Protein AF-A0AA36FVP1-F1 (afdb_monomer_lite)

InterPro domains:
  IPR000690 Matrin/U1-C, C2H2-type zinc finger [PS50171] (4-36)
  IPR003604 Matrin/U1-C-like, C2H2-type zinc finger [SM00451] (1-37)
  IPR013085 U1-C, C2H2-type zinc finger [PF06220] (1-38)
  IPR017340 U1 small nuclear ribonucleoprotein C [MF_03153] (1-123)
  IPR017340 U1 small nuclear ribonucleoprotein C [PIRSF037969] (1-118)
  IPR017340 U1 small nuclear ribonucleoprotein C [PTHR31148] (1-121)
  IPR036236 Zinc finger C2H2 superfamily [SSF57667] (1-56)

Radius of gyration: 33.21 Å; chains: 1; bounding box: 89×54×57 Å

Structure (mmCIF, N/CA/C/O backbone):
data_AF-A0AA36FVP1-F1
#
_entry.id   AF-A0AA36FVP1-F1
#
loop_
_atom_site.group_PDB
_atom_site.id
_atom_site.type_symbol
_atom_site.label_atom_id
_atom_site.label_alt_id
_atom_site.label_comp_id
_atom_site.label_asym_id
_atom_site.label_entity_id
_atom_site.label_seq_id
_atom_site.pdbx_PDB_ins_code
_atom_site.Cartn_x
_atom_site.Cartn_y
_atom_site.Cartn_z
_atom_site.occupancy
_atom_site.B_iso_or_equiv
_atom_site.auth_seq_id
_atom_site.auth_comp_id
_atom_site.auth_asym_id
_atom_site.auth_atom_id
_atom_site.pdbx_PDB_model_num
ATOM 1 N N . MET A 1 1 ? 6.648 -17.616 -20.739 1.00 63.72 1 MET A N 1
ATOM 2 C CA . MET A 1 1 ? 7.445 -17.365 -19.518 1.00 63.72 1 MET A CA 1
ATOM 3 C C . MET A 1 1 ? 6.567 -16.660 -18.499 1.00 63.72 1 MET A C 1
ATOM 5 O O . MET A 1 1 ? 5.892 -15.713 -18.897 1.00 63.72 1 MET A O 1
ATOM 9 N N . PRO A 1 2 ? 6.520 -17.129 -17.243 1.00 73.06 2 PRO A N 1
ATOM 10 C CA . PRO A 1 2 ? 5.744 -16.471 -16.198 1.00 73.06 2 PRO A CA 1
ATOM 11 C C . PRO A 1 2 ? 6.282 -15.051 -15.983 1.00 73.06 2 PRO A C 1
ATOM 13 O O . PRO A 1 2 ? 7.488 -14.851 -15.866 1.00 73.06 2 PRO A O 1
ATOM 16 N N . LYS A 1 3 ? 5.392 -14.057 -16.013 1.00 83.62 3 LYS A N 1
ATOM 17 C CA . LYS A 1 3 ? 5.726 -12.661 -15.710 1.00 83.62 3 LYS A CA 1
ATOM 18 C C . LYS A 1 3 ? 5.692 -12.495 -14.193 1.00 83.62 3 LYS A C 1
ATOM 20 O O . LYS A 1 3 ? 4.728 -12.928 -13.569 1.00 83.62 3 LYS A O 1
ATOM 25 N N . TYR A 1 4 ? 6.713 -11.875 -13.606 1.00 91.44 4 TYR A N 1
ATOM 26 C CA . TYR A 1 4 ? 6.705 -11.578 -12.174 1.00 91.44 4 TYR A CA 1
ATOM 27 C C . TYR A 1 4 ? 5.662 -10.506 -11.866 1.00 91.44 4 TYR A C 1
ATOM 29 O O . TYR A 1 4 ? 5.696 -9.415 -12.440 1.00 91.44 4 TYR A O 1
ATOM 37 N N . TYR A 1 5 ? 4.752 -10.833 -10.957 1.00 94.38 5 TYR A N 1
ATOM 38 C CA . TYR A 1 5 ? 3.816 -9.898 -10.352 1.00 94.38 5 TYR A CA 1
ATOM 39 C C . TYR A 1 5 ? 4.288 -9.575 -8.938 1.00 94.38 5 TYR A C 1
ATOM 41 O O . TYR A 1 5 ? 4.762 -10.461 -8.229 1.00 94.38 5 TYR A O 1
ATOM 49 N N . CYS A 1 6 ? 4.182 -8.311 -8.538 1.00 95.56 6 CYS A N 1
ATOM 50 C CA . CYS A 1 6 ? 4.438 -7.905 -7.165 1.00 95.56 6 CYS A CA 1
ATOM 51 C C . CYS A 1 6 ? 3.127 -7.522 -6.482 1.00 95.56 6 CYS A C 1
ATOM 53 O O . CYS A 1 6 ? 2.570 -6.472 -6.798 1.00 95.56 6 CYS A O 1
ATOM 55 N N . ASP A 1 7 ? 2.708 -8.318 -5.498 1.00 96.19 7 ASP A N 1
ATOM 56 C CA . ASP A 1 7 ? 1.463 -8.103 -4.747 1.00 96.19 7 ASP A CA 1
ATOM 57 C C . ASP A 1 7 ? 1.461 -6.795 -3.948 1.00 96.19 7 ASP A C 1
ATOM 59 O O . ASP A 1 7 ? 0.438 -6.141 -3.815 1.00 96.19 7 ASP A O 1
ATOM 63 N N . TYR A 1 8 ? 2.619 -6.347 -3.458 1.00 96.94 8 TYR A N 1
ATOM 64 C CA . TYR A 1 8 ? 2.707 -5.070 -2.738 1.00 96.94 8 TYR A CA 1
ATOM 65 C C . TYR A 1 8 ? 2.575 -3.852 -3.659 1.00 96.94 8 TYR A C 1
ATOM 67 O O . TYR A 1 8 ? 2.251 -2.756 -3.208 1.00 96.94 8 TYR A O 1
ATOM 75 N N . CYS A 1 9 ? 2.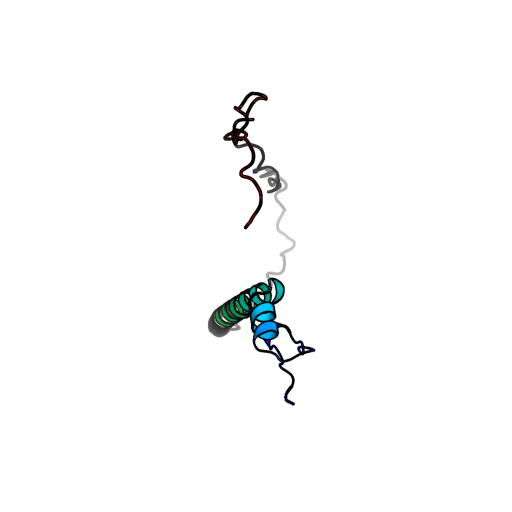894 -3.999 -4.943 1.00 96.38 9 CYS A N 1
ATOM 76 C CA . CYS A 1 9 ? 2.940 -2.890 -5.896 1.00 96.38 9 CYS A CA 1
ATOM 77 C C . CYS A 1 9 ? 1.805 -2.925 -6.924 1.00 96.38 9 CYS A C 1
ATOM 79 O O . CYS A 1 9 ? 1.763 -2.023 -7.764 1.00 96.38 9 CYS A O 1
ATOM 81 N N . ASP A 1 10 ? 0.974 -3.967 -6.895 1.00 95.50 10 ASP A N 1
ATOM 82 C CA . ASP A 1 10 ? -0.051 -4.299 -7.883 1.00 95.50 10 ASP A CA 1
ATOM 83 C C . ASP A 1 10 ? 0.400 -4.094 -9.333 1.00 95.50 10 ASP A C 1
ATOM 85 O O . ASP A 1 10 ? -0.229 -3.410 -10.144 1.00 95.50 10 ASP A O 1
ATOM 89 N N . THR A 1 11 ? 1.578 -4.628 -9.663 1.00 93.62 11 THR A N 1
ATOM 90 C CA . THR A 1 11 ? 2.204 -4.377 -10.961 1.00 93.62 11 THR A CA 1
ATOM 91 C C . THR A 1 11 ? 2.959 -5.585 -11.491 1.00 93.62 11 THR A C 1
ATOM 93 O O . THR A 1 11 ? 3.590 -6.336 -10.741 1.00 93.62 11 THR A O 1
ATOM 96 N N . PHE A 1 12 ? 2.917 -5.747 -12.814 1.00 93.50 12 PHE A N 1
ATOM 97 C CA . PHE A 1 12 ? 3.718 -6.729 -13.534 1.00 93.50 12 PHE A CA 1
ATOM 98 C C . PHE A 1 12 ? 5.066 -6.130 -13.931 1.00 93.50 12 PHE A C 1
ATOM 100 O O . PHE A 1 12 ? 5.138 -5.041 -14.504 1.00 93.50 12 PHE A O 1
ATOM 107 N N . LEU A 1 13 ? 6.140 -6.877 -13.689 1.00 91.81 13 LEU A N 1
ATOM 108 C CA . LEU A 1 13 ? 7.466 -6.536 -14.190 1.00 91.81 13 LEU A CA 1
ATOM 109 C C . LEU A 1 13 ? 7.554 -6.838 -15.688 1.00 91.81 13 LEU A C 1
ATOM 111 O O . LEU A 1 13 ? 7.216 -7.933 -16.140 1.00 91.81 13 LEU A O 1
ATOM 115 N N . THR A 1 14 ? 8.040 -5.864 -16.458 1.00 87.50 14 THR A N 1
ATOM 116 C CA . THR A 1 14 ? 8.200 -5.971 -17.918 1.00 87.50 14 THR A CA 1
ATOM 117 C C . THR A 1 14 ? 9.249 -7.008 -18.313 1.00 87.50 14 THR A C 1
ATOM 119 O O . THR A 1 14 ? 9.079 -7.707 -19.311 1.00 87.50 14 THR A O 1
ATOM 122 N N . HIS A 1 15 ? 10.297 -7.158 -17.498 1.00 87.81 15 HIS A N 1
ATOM 123 C CA . HIS A 1 15 ? 11.337 -8.165 -17.665 1.00 87.81 15 HIS A CA 1
ATOM 124 C C . HIS A 1 15 ? 11.551 -8.919 -16.360 1.00 87.81 15 HIS A C 1
ATOM 126 O O . HIS A 1 15 ? 12.010 -8.351 -15.368 1.00 87.81 15 HIS A O 1
ATOM 132 N N . ASP A 1 16 ? 11.242 -10.214 -16.372 1.00 87.44 16 ASP A N 1
ATOM 133 C CA . ASP A 1 16 ? 11.452 -11.063 -15.211 1.00 87.44 16 ASP A CA 1
ATOM 134 C C . ASP A 1 16 ? 12.881 -11.622 -15.166 1.00 87.44 16 ASP A C 1
ATOM 136 O O . ASP A 1 16 ? 13.145 -12.758 -15.555 1.00 87.44 16 ASP A O 1
ATOM 140 N N . SER A 1 17 ? 13.828 -10.799 -14.714 1.00 91.25 17 SER A N 1
ATOM 141 C CA . SER A 1 17 ? 15.196 -11.238 -14.428 1.00 91.25 17 SER A CA 1
ATOM 142 C C . SER A 1 17 ? 15.512 -11.114 -12.932 1.00 91.25 17 SER A C 1
ATOM 144 O O . SER A 1 17 ? 14.938 -10.263 -12.243 1.00 91.25 17 SER A O 1
ATOM 146 N N . PRO A 1 18 ? 16.438 -11.932 -12.387 1.00 91.81 18 PRO A N 1
ATOM 147 C CA . PRO A 1 18 ? 16.860 -11.820 -10.989 1.00 91.81 18 PRO A CA 1
ATOM 148 C C . PRO A 1 18 ? 17.322 -10.404 -10.618 1.00 91.81 18 PRO A C 1
ATOM 150 O O . PRO A 1 18 ? 16.957 -9.892 -9.561 1.00 91.81 18 PRO A O 1
ATOM 153 N N . SER A 1 19 ? 18.062 -9.746 -11.514 1.00 93.31 19 SER A N 1
ATOM 154 C CA . SER A 1 19 ? 18.535 -8.374 -11.321 1.00 93.31 19 SER A CA 1
ATOM 155 C C . SER A 1 19 ? 17.382 -7.373 -11.261 1.00 93.31 19 SER A C 1
ATOM 157 O O . SER A 1 19 ? 17.350 -6.555 -10.344 1.00 93.31 19 SER A O 1
ATOM 159 N N . VAL A 1 20 ? 16.404 -7.471 -12.174 1.00 93.88 20 VAL A N 1
ATOM 160 C CA . VAL A 1 20 ? 15.257 -6.547 -12.219 1.00 93.88 20 VAL A CA 1
ATOM 161 C C . VAL A 1 20 ? 14.367 -6.724 -10.983 1.00 93.88 20 VAL A C 1
ATOM 163 O O . VAL A 1 20 ? 13.976 -5.731 -10.365 1.00 93.88 20 VAL A O 1
ATOM 166 N N . ARG A 1 21 ? 14.125 -7.968 -10.543 1.00 95.00 21 ARG A N 1
ATOM 167 C CA . ARG A 1 21 ? 13.421 -8.249 -9.277 1.00 95.00 21 ARG A CA 1
ATOM 168 C C . ARG A 1 21 ? 14.156 -7.676 -8.073 1.00 95.00 21 ARG A C 1
ATOM 170 O O . ARG A 1 21 ? 13.536 -7.035 -7.227 1.00 95.00 21 ARG A O 1
ATOM 177 N N . LYS A 1 22 ? 15.480 -7.841 -8.014 1.00 94.94 22 LYS A N 1
ATOM 178 C CA . LYS A 1 22 ? 16.301 -7.271 -6.940 1.00 94.94 22 LYS A CA 1
ATOM 179 C C . LYS A 1 22 ? 16.177 -5.747 -6.901 1.00 94.94 22 LYS A C 1
ATOM 181 O O . LYS A 1 22 ? 15.930 -5.198 -5.831 1.00 94.94 22 LYS A O 1
ATOM 186 N N . THR A 1 23 ? 16.275 -5.068 -8.044 1.00 96.19 23 THR A N 1
ATOM 187 C CA . THR A 1 23 ? 16.099 -3.607 -8.111 1.00 96.19 23 THR A CA 1
ATOM 188 C C . THR A 1 23 ? 14.679 -3.161 -7.772 1.00 96.19 23 THR A C 1
ATOM 190 O O . THR A 1 23 ? 14.519 -2.149 -7.097 1.00 96.19 23 THR A O 1
ATOM 193 N N . HIS A 1 24 ? 13.652 -3.922 -8.168 1.00 96.19 24 HIS A N 1
ATOM 194 C CA . HIS A 1 24 ? 12.263 -3.637 -7.807 1.00 96.19 24 HIS A CA 1
ATOM 195 C C . HIS A 1 24 ? 12.055 -3.720 -6.290 1.00 96.19 24 HIS A C 1
ATOM 197 O O . HIS A 1 24 ? 11.615 -2.747 -5.683 1.00 96.19 24 HIS A O 1
ATOM 203 N N . ASN A 1 25 ? 12.454 -4.837 -5.670 1.00 95.25 25 ASN A N 1
ATOM 204 C CA . ASN A 1 25 ? 12.289 -5.072 -4.232 1.00 95.25 25 ASN A CA 1
ATOM 205 C C . ASN A 1 25 ? 13.118 -4.090 -3.382 1.00 95.25 25 ASN A C 1
ATOM 207 O O . ASN A 1 25 ? 12.748 -3.736 -2.265 1.00 95.25 25 ASN A O 1
ATOM 211 N N . GLN A 1 26 ? 14.257 -3.625 -3.904 1.00 97.19 26 GLN A N 1
ATOM 212 C CA . GLN A 1 26 ? 15.084 -2.611 -3.245 1.00 97.19 26 GLN A CA 1
ATOM 213 C C . GLN A 1 26 ? 14.600 -1.177 -3.488 1.00 97.19 26 GLN A C 1
ATOM 215 O O . GLN A 1 26 ? 15.047 -0.265 -2.781 1.00 97.19 26 GLN A O 1
ATOM 220 N N . GLY A 1 27 ? 13.697 -0.988 -4.452 1.00 97.12 27 GLY A N 1
ATOM 221 C CA . GLY A 1 27 ? 13.124 0.291 -4.829 1.00 97.12 27 GLY A CA 1
ATOM 222 C C . GLY A 1 27 ? 12.309 0.921 -3.704 1.00 97.12 27 GLY A C 1
ATOM 223 O O . GLY A 1 27 ? 11.716 0.245 -2.864 1.00 97.12 27 GLY A O 1
ATOM 224 N N . ARG A 1 28 ? 12.276 2.255 -3.703 1.00 97.81 28 ARG A N 1
ATOM 225 C CA . ARG A 1 28 ? 11.610 3.046 -2.663 1.00 97.81 28 ARG A CA 1
ATOM 226 C C . ARG A 1 28 ? 10.114 2.735 -2.571 1.00 97.81 28 ARG A C 1
ATOM 228 O O . ARG A 1 28 ? 9.650 2.365 -1.502 1.00 97.81 28 ARG A O 1
ATOM 235 N N . LYS A 1 29 ? 9.422 2.767 -3.717 1.00 97.06 29 LYS A N 1
ATOM 236 C CA . LYS A 1 29 ? 7.985 2.476 -3.823 1.00 97.06 29 LYS A CA 1
ATOM 237 C C . LYS A 1 29 ? 7.628 1.112 -3.225 1.00 97.06 29 LYS A C 1
ATOM 239 O O . LYS A 1 29 ? 6.692 1.011 -2.449 1.00 97.06 29 LYS A O 1
ATOM 244 N N . HIS A 1 30 ? 8.393 0.070 -3.554 1.00 98.06 30 HIS A N 1
ATOM 245 C CA . HIS A 1 30 ? 8.140 -1.265 -3.015 1.00 98.06 30 HIS A CA 1
ATOM 246 C C . HIS A 1 30 ? 8.293 -1.293 -1.491 1.00 98.06 30 HIS A C 1
ATOM 248 O O . HIS A 1 30 ? 7.402 -1.759 -0.794 1.00 98.06 30 HIS A O 1
ATOM 254 N N . LYS A 1 31 ? 9.390 -0.744 -0.954 1.00 97.69 31 LYS A N 1
ATOM 255 C CA . LYS A 1 31 ? 9.622 -0.693 0.500 1.00 97.69 31 LYS A CA 1
ATOM 256 C C . LYS A 1 31 ? 8.552 0.102 1.252 1.00 97.69 31 LYS A C 1
ATOM 258 O O . LYS A 1 31 ? 8.163 -0.302 2.344 1.00 97.69 31 LYS A O 1
ATOM 263 N N . GLU A 1 32 ? 8.095 1.216 0.685 1.00 97.88 32 GLU A N 1
ATOM 264 C CA . GLU A 1 32 ? 7.009 2.029 1.246 1.00 97.88 32 GLU A CA 1
ATOM 265 C C . GLU A 1 32 ? 5.696 1.245 1.258 1.00 97.88 32 GLU A C 1
ATOM 267 O O . GLU A 1 32 ? 5.088 1.109 2.316 1.00 97.88 32 GLU A O 1
ATOM 272 N N . ASN A 1 33 ? 5.331 0.614 0.141 1.00 97.88 33 ASN A N 1
ATOM 273 C CA . ASN A 1 33 ? 4.128 -0.209 0.060 1.00 97.88 33 ASN A CA 1
ATOM 274 C C . ASN A 1 33 ? 4.166 -1.405 1.021 1.00 97.88 33 ASN A C 1
ATOM 276 O O . ASN A 1 33 ? 3.160 -1.710 1.656 1.00 97.88 33 ASN A O 1
ATOM 280 N N . VAL A 1 34 ? 5.322 -2.062 1.176 1.00 97.69 34 VAL A N 1
ATOM 281 C CA . VAL A 1 34 ? 5.489 -3.141 2.161 1.00 97.69 34 VAL A CA 1
ATOM 282 C C . VAL A 1 34 ? 5.271 -2.610 3.580 1.00 97.69 34 VAL A C 1
ATOM 284 O O . VAL A 1 34 ? 4.565 -3.239 4.366 1.00 97.69 34 VAL A O 1
ATOM 287 N N . ARG A 1 35 ? 5.835 -1.444 3.924 1.00 96.88 35 ARG A N 1
ATOM 288 C CA . ARG A 1 35 ? 5.619 -0.827 5.242 1.00 96.88 35 ARG A CA 1
ATOM 289 C C . ARG A 1 35 ? 4.142 -0.498 5.464 1.00 96.88 35 ARG A C 1
ATOM 291 O O . ARG A 1 35 ? 3.605 -0.856 6.508 1.00 96.88 35 ARG A O 1
ATOM 298 N N . GLU A 1 36 ? 3.497 0.158 4.505 1.00 96.81 36 GLU A N 1
ATOM 299 C CA . GLU A 1 36 ? 2.079 0.516 4.601 1.00 96.81 36 GLU A CA 1
ATOM 300 C C . GLU A 1 36 ? 1.175 -0.708 4.720 1.00 96.81 36 GLU A C 1
ATOM 302 O O . GLU A 1 36 ? 0.210 -0.678 5.478 1.00 96.81 36 GLU A O 1
ATOM 307 N N . PHE A 1 37 ? 1.482 -1.781 3.990 1.00 97.44 37 PHE A N 1
ATOM 308 C CA . PHE A 1 37 ? 0.730 -3.027 4.049 1.00 97.44 37 PHE A CA 1
ATOM 309 C C . PHE A 1 37 ? 0.699 -3.582 5.475 1.00 97.44 37 PHE A C 1
ATOM 311 O O . PHE A 1 37 ? -0.376 -3.821 6.024 1.00 97.44 37 PHE A O 1
ATOM 318 N N . TYR A 1 38 ? 1.867 -3.717 6.111 1.00 96.31 38 TYR A N 1
ATOM 319 C CA . TYR A 1 38 ? 1.934 -4.217 7.484 1.00 96.31 38 TYR A CA 1
ATOM 320 C C . TYR A 1 38 ? 1.366 -3.225 8.501 1.00 96.31 38 TYR A C 1
ATOM 322 O O . TYR A 1 38 ? 0.758 -3.647 9.480 1.00 96.31 38 TYR A O 1
ATOM 330 N N . GLN A 1 39 ? 1.499 -1.920 8.267 1.00 95.44 39 GLN A N 1
ATOM 331 C CA . GLN A 1 39 ? 0.889 -0.914 9.134 1.00 95.44 39 GLN A CA 1
ATOM 332 C C . GLN A 1 39 ? -0.644 -0.999 9.110 1.00 95.44 39 GLN A C 1
ATOM 334 O O . GLN A 1 39 ? -1.264 -1.127 10.164 1.00 95.44 39 GLN A O 1
ATOM 339 N N . LYS A 1 40 ? -1.249 -1.024 7.916 1.00 94.94 40 LYS A N 1
ATOM 340 C CA . LYS A 1 40 ? -2.701 -1.189 7.739 1.00 94.94 40 LYS A CA 1
ATOM 341 C C . LYS A 1 40 ? -3.190 -2.516 8.315 1.00 94.94 40 LYS A C 1
ATOM 343 O O . LYS A 1 40 ? -4.268 -2.568 8.896 1.00 94.94 40 LYS A O 1
ATOM 348 N N . TRP A 1 41 ? -2.401 -3.582 8.188 1.00 94.56 41 TRP A N 1
ATOM 349 C CA . TRP A 1 41 ? -2.733 -4.876 8.781 1.00 94.56 41 TRP A CA 1
ATOM 350 C C . TRP A 1 41 ? -2.813 -4.809 10.316 1.00 94.56 41 TRP A C 1
ATOM 352 O O . TRP A 1 41 ? -3.780 -5.299 10.898 1.00 94.56 41 TRP A O 1
ATOM 362 N N . MET A 1 42 ? -1.864 -4.130 10.969 1.00 93.56 42 MET A N 1
ATOM 363 C CA . MET A 1 42 ? -1.899 -3.923 12.423 1.00 93.56 42 MET A CA 1
ATOM 364 C C . MET A 1 42 ? -3.073 -3.037 12.863 1.00 93.56 42 MET A C 1
ATOM 366 O O . MET A 1 42 ? -3.719 -3.329 13.867 1.00 93.56 42 MET A O 1
ATOM 370 N N . GLU A 1 43 ? -3.380 -1.979 12.108 1.00 92.88 43 GLU A N 1
ATOM 371 C CA . GLU A 1 43 ? -4.535 -1.107 12.371 1.00 92.88 43 GLU A CA 1
ATOM 372 C C . GLU A 1 43 ? -5.862 -1.872 12.259 1.00 92.88 43 GLU A C 1
ATOM 374 O O . GLU A 1 43 ? -6.741 -1.720 13.107 1.00 92.88 43 GLU A O 1
ATOM 379 N N . GLN A 1 44 ? -5.995 -2.750 11.260 1.00 92.56 44 GLN A N 1
ATOM 380 C CA . GLN A 1 44 ? -7.171 -3.608 11.111 1.00 92.56 44 GLN A CA 1
ATOM 381 C C . GLN A 1 44 ? -7.325 -4.585 12.278 1.00 92.56 44 GLN A C 1
ATOM 383 O O . GLN A 1 44 ? -8.441 -4.800 12.750 1.00 92.56 44 GLN A O 1
ATOM 388 N N . GLU A 1 45 ? -6.230 -5.174 12.757 1.00 92.00 45 GLU A N 1
ATOM 389 C CA . GLU A 1 45 ? -6.281 -6.081 13.904 1.00 92.00 45 GLU A CA 1
ATOM 390 C C . GLU A 1 45 ? -6.680 -5.344 15.190 1.00 92.00 45 GLU A C 1
ATOM 392 O O . GLU A 1 45 ? -7.543 -5.813 15.935 1.00 92.00 45 GLU A O 1
ATOM 397 N N . ALA A 1 46 ? -6.145 -4.140 15.409 1.00 89.25 46 ALA A N 1
ATOM 398 C CA . ALA A 1 46 ? -6.559 -3.286 16.518 1.00 89.25 46 ALA A CA 1
ATOM 399 C C . ALA A 1 46 ? -8.049 -2.909 16.430 1.00 89.25 46 ALA A C 1
ATOM 401 O O . ALA A 1 46 ? -8.759 -2.960 17.437 1.00 89.25 46 ALA A O 1
ATOM 402 N N . GLN A 1 47 ? -8.552 -2.597 15.231 1.00 92.56 47 GLN A N 1
ATOM 403 C CA . GLN A 1 47 ? -9.960 -2.250 15.037 1.00 92.56 47 GLN A CA 1
ATOM 404 C C . GLN A 1 47 ? -10.894 -3.414 15.381 1.00 92.56 47 GLN A C 1
ATOM 406 O O . GLN A 1 47 ? -11.914 -3.197 16.031 1.00 92.56 47 GLN A O 1
ATOM 411 N N . LYS A 1 48 ? -10.533 -4.659 15.045 1.00 91.94 48 LYS A N 1
ATOM 412 C CA . LYS A 1 48 ? -11.329 -5.836 15.438 1.00 91.94 48 LYS A CA 1
ATOM 413 C C . LYS A 1 48 ? -11.491 -5.942 16.955 1.00 91.94 48 LYS A C 1
ATOM 415 O O . LYS A 1 48 ? -12.573 -6.288 17.428 1.00 91.94 48 LYS A O 1
ATOM 420 N N . LEU A 1 49 ? -10.442 -5.629 17.720 1.00 89.25 49 LEU A N 1
ATOM 421 C CA . LEU A 1 49 ? -10.492 -5.635 19.186 1.00 89.25 49 LEU A CA 1
ATOM 422 C C . LEU A 1 49 ? -11.388 -4.514 19.731 1.00 89.25 49 LEU A C 1
ATOM 424 O O . LEU A 1 49 ? -12.181 -4.746 20.651 1.00 89.25 49 LEU A O 1
ATOM 428 N N . VAL A 1 50 ? -11.307 -3.316 19.143 1.00 89.81 50 VAL A N 1
ATOM 429 C CA . VAL A 1 50 ? -12.189 -2.189 19.485 1.00 89.81 50 VAL A CA 1
ATOM 430 C C . VAL A 1 50 ? -13.644 -2.542 19.189 1.00 89.81 50 VAL A C 1
ATOM 432 O O . VAL A 1 50 ? -14.499 -2.367 20.054 1.00 89.81 50 VAL A O 1
ATOM 435 N N . ASP A 1 51 ? -13.925 -3.103 18.015 1.00 91.44 51 ASP A N 1
ATOM 436 C CA . ASP A 1 51 ? -15.275 -3.474 17.592 1.00 91.44 51 ASP A CA 1
ATOM 437 C C . ASP A 1 51 ? -15.870 -4.572 18.479 1.00 91.44 51 ASP A C 1
ATOM 439 O O . ASP A 1 51 ? -17.048 -4.508 18.840 1.00 91.44 51 ASP A O 1
ATOM 443 N N . ALA A 1 52 ? -15.071 -5.572 18.861 1.00 89.31 52 ALA A N 1
ATOM 444 C CA . ALA A 1 52 ? -15.495 -6.620 19.787 1.00 89.31 52 ALA A CA 1
ATOM 445 C C . ALA A 1 52 ? -15.866 -6.037 21.159 1.00 89.31 52 ALA A C 1
ATOM 447 O O . ALA A 1 52 ? -16.917 -6.359 21.716 1.00 89.31 52 ALA A O 1
ATOM 448 N N . THR A 1 53 ? -15.042 -5.119 21.666 1.00 86.81 53 THR A N 1
ATOM 449 C CA . THR A 1 53 ? -15.269 -4.444 22.947 1.00 86.81 53 THR A CA 1
ATOM 450 C C . THR A 1 53 ? -16.503 -3.544 22.880 1.00 86.81 53 THR A C 1
ATOM 452 O O . THR A 1 53 ? -17.394 -3.652 23.719 1.00 86.81 53 THR A O 1
ATOM 455 N N . ALA A 1 54 ? -16.625 -2.712 21.844 1.00 87.56 54 ALA A N 1
ATOM 456 C CA . ALA A 1 54 ? -17.773 -1.833 21.639 1.00 87.56 54 ALA A CA 1
ATOM 457 C C . ALA A 1 54 ? -19.089 -2.620 21.538 1.00 87.56 54 ALA A C 1
ATOM 459 O O . ALA A 1 54 ? -20.086 -2.226 22.145 1.00 87.56 54 ALA A O 1
ATOM 460 N N . LYS A 1 55 ? -19.091 -3.762 20.836 1.00 85.62 55 LYS A N 1
ATOM 461 C CA . LYS A 1 55 ? -20.252 -4.664 20.769 1.00 85.62 55 LYS A CA 1
ATOM 462 C C . LYS A 1 55 ? -20.596 -5.264 22.131 1.00 85.62 55 LYS A C 1
ATOM 464 O O . LYS A 1 55 ? -21.770 -5.278 22.489 1.00 85.62 55 LYS A O 1
ATOM 469 N N . ALA A 1 56 ? -19.604 -5.706 22.906 1.00 82.12 56 ALA A N 1
ATOM 470 C CA . ALA A 1 56 ? -19.829 -6.226 24.254 1.00 82.12 56 ALA A CA 1
ATOM 471 C C . ALA A 1 56 ? -20.408 -5.153 25.196 1.00 82.12 56 ALA A C 1
ATOM 473 O O . ALA A 1 56 ? -21.400 -5.402 25.875 1.00 82.12 56 ALA A O 1
ATOM 474 N N . PHE A 1 57 ? -19.871 -3.929 25.178 1.00 80.31 57 PHE A N 1
ATOM 475 C CA . PHE A 1 57 ? -20.399 -2.812 25.972 1.00 80.31 57 PHE A CA 1
ATOM 476 C C . PHE A 1 57 ? -21.795 -2.359 25.521 1.00 80.31 57 PHE A C 1
ATOM 478 O O . PHE A 1 57 ? -22.628 -2.013 26.360 1.00 80.31 57 PHE A O 1
ATOM 485 N N . ALA A 1 58 ? -22.084 -2.378 24.217 1.00 80.06 58 ALA A N 1
ATOM 486 C CA . ALA A 1 58 ? -23.417 -2.083 23.699 1.00 80.06 58 ALA A CA 1
ATOM 487 C C . ALA A 1 58 ? -24.444 -3.153 24.105 1.00 80.06 58 ALA A C 1
ATOM 489 O O . ALA A 1 58 ? -25.569 -2.803 24.448 1.00 80.06 58 ALA A O 1
ATOM 490 N N . ALA A 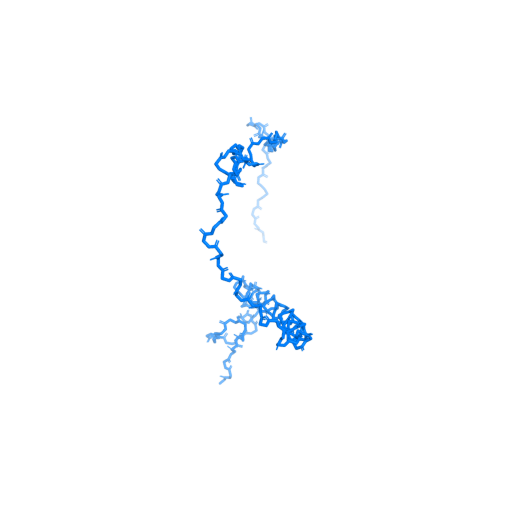1 59 ? -24.053 -4.431 24.125 1.00 70.44 59 ALA A N 1
ATOM 491 C CA . ALA A 1 59 ? -24.895 -5.529 24.598 1.00 70.44 59 ALA A CA 1
ATOM 492 C C . ALA A 1 59 ? -25.106 -5.507 26.125 1.00 70.44 59 ALA A C 1
ATOM 494 O O . ALA A 1 59 ? -26.165 -5.900 26.606 1.00 70.44 59 ALA A O 1
ATOM 495 N N . GLN A 1 60 ? -24.126 -5.011 26.889 1.00 60.28 60 GLN A N 1
ATOM 496 C CA . GLN A 1 60 ? -24.215 -4.857 28.346 1.00 60.28 60 GLN A CA 1
ATOM 497 C C . GLN A 1 60 ? -25.080 -3.656 28.772 1.00 60.28 60 GLN A C 1
ATOM 499 O O . GLN A 1 60 ? -25.491 -3.575 29.930 1.00 60.28 60 GLN A O 1
ATOM 504 N N . ARG A 1 61 ? -25.378 -2.715 27.865 1.00 56.62 61 ARG A N 1
ATOM 505 C CA . ARG A 1 61 ? -26.397 -1.690 28.104 1.00 56.62 61 ARG A CA 1
ATOM 506 C C . ARG A 1 61 ? -27.775 -2.318 27.884 1.00 56.62 61 ARG A C 1
ATOM 508 O O . ARG A 1 61 ? -28.141 -2.539 26.729 1.00 56.62 61 ARG A O 1
ATOM 515 N N . PRO A 1 62 ? -28.597 -2.536 28.927 1.00 50.22 62 PRO A N 1
ATOM 516 C CA . PRO A 1 62 ? -30.002 -2.796 28.680 1.00 50.22 62 PRO A CA 1
ATOM 517 C C . PRO A 1 62 ? -30.571 -1.608 27.897 1.00 50.22 62 PRO A C 1
ATOM 519 O O . PRO A 1 62 ? -30.331 -0.440 28.226 1.00 50.22 62 PRO A O 1
ATOM 522 N N . ALA A 1 63 ? -31.324 -1.910 26.843 1.00 56.25 63 ALA A N 1
ATOM 523 C CA . ALA A 1 63 ? -32.228 -0.977 26.189 1.00 56.25 63 ALA A CA 1
ATOM 524 C C . ALA A 1 63 ? -33.341 -0.586 27.179 1.00 56.25 63 ALA A C 1
ATOM 526 O O . ALA A 1 63 ? -34.480 -1.010 27.059 1.00 56.25 63 ALA A O 1
ATOM 527 N N . ALA A 1 64 ? -32.993 0.146 28.234 1.00 53.72 64 ALA A N 1
ATOM 528 C CA . ALA A 1 64 ? -33.906 0.504 29.306 1.00 53.72 64 ALA A CA 1
ATOM 529 C C . ALA A 1 64 ? -33.384 1.732 30.049 1.00 53.72 64 ALA A C 1
ATOM 531 O O . ALA A 1 64 ? -33.119 1.713 31.244 1.00 53.72 64 ALA A O 1
ATOM 532 N N . MET A 1 65 ? -33.272 2.843 29.336 1.00 48.94 65 MET A N 1
ATOM 533 C CA . MET A 1 65 ? -33.711 4.080 29.959 1.00 48.94 65 MET A CA 1
ATOM 534 C C . MET A 1 65 ? -34.373 4.913 28.878 1.00 48.94 65 MET A C 1
ATOM 536 O O . MET A 1 65 ? -33.778 5.815 28.292 1.00 48.94 65 MET A O 1
ATOM 540 N N . GLY A 1 66 ? -35.630 4.558 28.592 1.00 53.44 66 GLY A N 1
ATOM 541 C CA . GLY A 1 66 ? -36.602 5.562 28.193 1.00 53.44 66 GLY A CA 1
ATOM 542 C C . GLY A 1 66 ? -36.600 6.608 29.297 1.00 53.44 66 GLY A C 1
ATOM 543 O O . GLY A 1 66 ? -37.266 6.448 30.314 1.00 53.44 66 GLY A O 1
ATOM 544 N N . GLN A 1 67 ? -35.740 7.612 29.142 1.00 52.62 67 GLN A N 1
ATOM 545 C CA . GLN A 1 67 ? -35.762 8.802 29.967 1.00 52.62 67 GLN A CA 1
ATOM 546 C C . GLN A 1 67 ? -37.175 9.365 29.810 1.00 52.62 67 GLN A C 1
ATOM 548 O O . GLN A 1 67 ? -37.571 9.640 28.670 1.00 52.62 67 GLN A O 1
ATOM 553 N N . PRO A 1 68 ? -37.972 9.498 30.883 1.00 47.50 68 PRO A N 1
ATOM 554 C CA . PRO A 1 68 ? -39.205 10.245 30.773 1.00 47.50 68 PRO A CA 1
ATOM 555 C C . PRO A 1 68 ? -38.791 11.646 30.343 1.00 47.50 68 PRO A C 1
ATOM 557 O O . PRO A 1 68 ? -38.026 12.321 31.032 1.00 47.50 68 PRO A O 1
ATOM 560 N N . VAL A 1 69 ? -39.234 12.046 29.155 1.00 58.78 69 VAL A N 1
ATOM 561 C CA . VAL A 1 69 ? -39.088 13.409 28.666 1.00 58.78 69 VAL A CA 1
ATOM 562 C C . VAL A 1 69 ? -39.766 14.288 29.714 1.00 58.78 69 VAL A C 1
ATOM 564 O O . VAL A 1 69 ? -40.994 14.356 29.771 1.00 58.78 69 VAL A O 1
ATOM 567 N N . MET A 1 70 ? -38.973 14.884 30.607 1.00 58.19 70 MET A N 1
ATOM 568 C CA . MET A 1 70 ? -39.431 15.897 31.550 1.00 58.19 70 MET A CA 1
ATOM 569 C C . MET A 1 70 ? -39.963 17.042 30.697 1.00 58.19 70 MET A C 1
ATOM 571 O O . MET A 1 70 ? -39.210 17.825 30.120 1.00 58.19 70 MET A O 1
ATOM 575 N N . ARG A 1 71 ? -41.288 17.074 30.547 1.00 62.72 71 ARG A N 1
ATOM 576 C CA . ARG A 1 71 ? -42.011 18.183 29.936 1.00 62.72 71 ARG A CA 1
ATOM 577 C C . ARG A 1 71 ? -41.604 19.449 30.698 1.00 62.72 71 ARG A C 1
ATOM 579 O O . ARG A 1 71 ? -41.736 19.447 31.924 1.00 62.72 71 ARG A O 1
ATOM 586 N N . PRO A 1 72 ? -41.115 20.508 30.032 1.00 48.97 72 PRO A N 1
ATOM 587 C CA . PRO A 1 72 ? -40.804 21.749 30.722 1.00 48.97 72 PRO A CA 1
ATOM 588 C C . PRO A 1 72 ? -42.090 22.284 31.350 1.00 48.97 72 PRO A C 1
ATOM 590 O O . PRO A 1 72 ? -43.054 22.586 30.647 1.00 48.97 72 PRO A O 1
ATOM 593 N N . ASN A 1 73 ? -42.127 22.344 32.679 1.00 56.62 73 ASN A N 1
ATOM 594 C CA . ASN A 1 73 ? -43.208 22.986 33.409 1.00 56.62 73 ASN A CA 1
ATOM 595 C C . ASN A 1 73 ? -43.119 24.505 33.145 1.00 56.62 73 ASN A C 1
ATOM 597 O O . ASN A 1 73 ?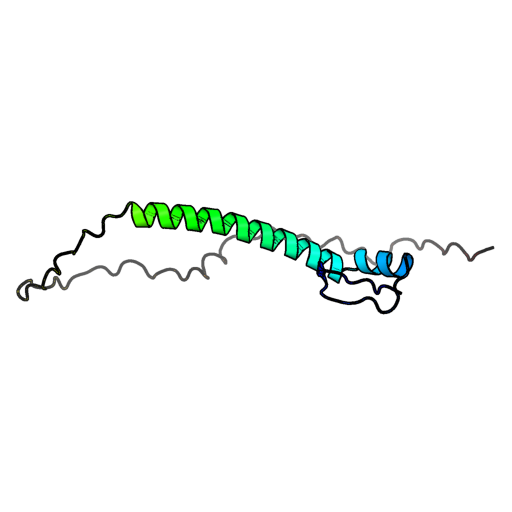 -42.093 25.097 33.484 1.00 56.62 73 ASN A O 1
ATOM 601 N N . PRO A 1 74 ? -44.140 25.160 32.561 1.00 61.06 74 PRO A N 1
ATOM 602 C CA . PRO A 1 74 ? -44.052 26.552 32.101 1.00 61.06 74 PRO A CA 1
ATOM 603 C C . PRO A 1 74 ? -44.078 27.603 33.230 1.00 61.06 74 PRO A C 1
ATOM 605 O O . PRO A 1 74 ? -44.209 28.790 32.954 1.00 61.06 74 PRO A O 1
ATOM 608 N N . TYR A 1 75 ? -43.958 27.188 34.496 1.00 58.28 75 TYR A N 1
ATOM 609 C CA . TYR A 1 75 ? -44.166 28.040 35.672 1.00 58.28 75 TYR A CA 1
ATOM 610 C C . TYR A 1 75 ? -42.923 28.287 36.541 1.00 58.28 75 TYR A C 1
ATOM 612 O O . TYR A 1 75 ? -43.057 28.850 37.626 1.00 58.28 75 TYR A O 1
ATOM 620 N N . MET A 1 76 ? -41.711 27.919 36.104 1.00 54.97 76 MET A N 1
ATOM 621 C CA . MET A 1 76 ? -40.500 28.340 36.825 1.00 54.97 76 MET A CA 1
ATOM 622 C C . MET A 1 76 ? -39.968 29.681 36.294 1.00 54.97 76 MET A C 1
ATOM 624 O O . MET A 1 76 ? -39.631 29.766 35.112 1.00 54.97 76 MET A O 1
ATOM 628 N N . PRO A 1 77 ? -39.848 30.722 37.142 1.00 51.38 77 PRO A N 1
ATOM 629 C CA . PRO A 1 77 ? -39.210 31.970 36.750 1.00 51.38 77 PRO A CA 1
ATOM 630 C C . PRO A 1 77 ? -37.713 31.734 36.517 1.00 51.38 77 PRO A C 1
ATOM 632 O O . PRO A 1 77 ? -36.999 31.250 37.396 1.00 51.38 77 PRO A O 1
ATOM 635 N N . SER A 1 78 ? -37.235 32.072 35.317 1.00 60.91 78 SER A N 1
ATOM 636 C CA . SER A 1 78 ? -35.808 32.089 35.000 1.00 60.91 78 SER A CA 1
ATOM 637 C C . SER A 1 78 ? -35.076 33.078 35.914 1.00 60.91 78 SER A C 1
ATOM 639 O O . SER A 1 78 ? -35.442 34.257 35.930 1.00 60.91 78 SER A O 1
ATOM 641 N N . PRO A 1 79 ? -34.009 32.667 36.621 1.00 53.25 79 PRO A N 1
ATOM 642 C CA . PRO A 1 79 ? -33.117 33.617 37.257 1.00 53.25 79 PRO A CA 1
ATOM 643 C C . PRO A 1 79 ? -32.284 34.299 36.167 1.00 53.25 79 PRO A C 1
ATOM 645 O O . PRO A 1 79 ? -31.254 33.805 35.711 1.00 53.25 79 PRO A O 1
ATOM 648 N N . MET A 1 80 ? -32.764 35.456 35.724 1.00 55.81 80 MET A N 1
ATOM 649 C CA . MET A 1 80 ? -31.937 36.456 35.072 1.00 55.81 80 MET A CA 1
ATOM 650 C C . MET A 1 80 ? -30.950 36.984 36.118 1.00 55.81 80 MET A C 1
ATOM 652 O O . MET A 1 80 ? -31.332 37.748 37.000 1.00 55.81 80 MET A O 1
ATOM 656 N N . GLY A 1 81 ? -29.685 36.567 36.043 1.00 47.78 81 GLY A N 1
ATOM 657 C CA . GLY A 1 81 ? -28.664 37.120 36.926 1.00 47.78 81 GLY A CA 1
ATOM 658 C C . GLY A 1 81 ? -27.330 36.387 36.927 1.00 47.78 81 GLY A C 1
ATOM 659 O O . GLY A 1 81 ? -27.144 35.445 37.684 1.00 47.78 81 GLY A O 1
ATOM 660 N N . GLY A 1 82 ? -26.375 36.940 36.180 1.00 53.06 82 GLY A N 1
ATOM 661 C CA . GLY A 1 82 ? -24.979 36.986 36.614 1.00 53.06 82 GLY A CA 1
ATOM 662 C C . GLY A 1 82 ? -24.078 35.828 36.190 1.00 53.06 82 GLY A C 1
ATOM 663 O O . GLY A 1 82 ? -24.455 34.668 36.201 1.00 53.06 82 GLY A O 1
ATOM 664 N N . TYR A 1 83 ? -22.832 36.203 35.897 1.00 45.22 83 TYR A N 1
ATOM 665 C CA . TYR A 1 83 ? -21.675 35.355 35.610 1.00 45.22 83 TYR A CA 1
ATOM 666 C C . TYR A 1 83 ? -21.631 34.735 34.217 1.00 45.22 83 TYR A C 1
ATOM 668 O O . TYR A 1 83 ? -22.060 33.617 33.969 1.00 45.22 83 TYR A O 1
ATOM 676 N N . ARG A 1 84 ? -20.978 35.475 33.314 1.00 57.25 84 ARG A N 1
ATOM 677 C CA . ARG A 1 84 ? -20.224 34.898 32.199 1.00 57.25 84 ARG A CA 1
ATOM 678 C C . ARG A 1 84 ? -19.017 34.147 32.779 1.00 57.25 84 ARG A C 1
ATOM 680 O O . ARG A 1 84 ? -18.147 34.817 33.337 1.00 57.25 84 ARG A O 1
ATOM 687 N N . PRO A 1 85 ? -18.899 32.820 32.626 1.00 41.03 85 PRO A N 1
ATOM 688 C CA . PRO A 1 85 ? -17.668 32.114 32.916 1.00 41.03 85 PRO A CA 1
ATOM 689 C C . PRO A 1 85 ? -16.979 31.778 31.596 1.00 41.03 85 PRO A C 1
ATOM 691 O O . PRO A 1 85 ? -17.511 31.052 30.763 1.00 41.03 85 PRO A O 1
ATOM 694 N N . GLY A 1 86 ? -15.768 32.295 31.433 1.00 51.69 86 GLY A N 1
ATOM 695 C CA . GLY A 1 86 ? -14.815 31.724 30.495 1.00 51.69 86 GLY A CA 1
ATOM 696 C C . GLY A 1 86 ? -15.060 32.118 29.049 1.00 51.69 86 GLY A C 1
ATOM 697 O O . 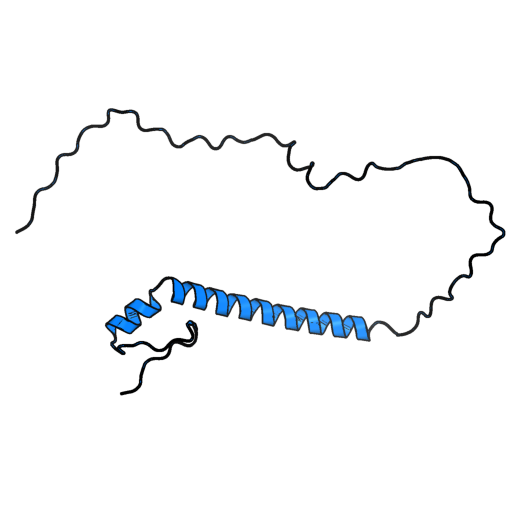GLY A 1 86 ? -15.786 31.473 28.299 1.00 51.69 86 GLY A O 1
ATOM 698 N N . VAL A 1 87 ? -14.327 33.143 28.628 1.00 54.94 87 VAL A N 1
ATOM 699 C CA . VAL A 1 87 ? -13.827 33.227 27.259 1.00 54.94 87 VAL A CA 1
ATOM 700 C C . VAL A 1 87 ? -13.129 31.892 26.986 1.00 54.94 87 VAL A C 1
ATOM 702 O O . VAL A 1 87 ? -12.053 31.630 27.520 1.00 54.94 87 VAL A O 1
ATOM 705 N N . GLY A 1 88 ? -13.811 30.999 26.268 1.00 48.78 88 GLY A N 1
ATOM 706 C CA . GLY A 1 88 ? -13.278 29.703 25.882 1.00 48.78 88 GLY A CA 1
ATOM 707 C C . GLY A 1 88 ? -12.046 29.939 25.030 1.00 48.78 88 GLY A C 1
ATOM 708 O O . GLY A 1 88 ? -12.143 30.394 23.892 1.00 48.78 88 GLY A O 1
ATOM 709 N N . LEU A 1 89 ? -10.891 29.695 25.637 1.00 55.62 89 LEU A N 1
ATOM 710 C CA . LEU A 1 89 ? -9.585 29.696 25.010 1.00 55.62 89 LEU A CA 1
ATOM 711 C C . LEU A 1 89 ? -9.659 28.902 23.708 1.00 55.62 89 LEU A C 1
ATOM 713 O O . LEU A 1 89 ? -9.921 27.702 23.700 1.00 55.62 89 LEU A O 1
ATOM 717 N N . ASN A 1 90 ? -9.414 29.599 22.606 1.00 50.03 90 ASN A N 1
ATOM 718 C CA . ASN A 1 90 ? -9.150 28.983 21.323 1.00 50.03 90 ASN A CA 1
ATOM 719 C C . ASN A 1 90 ? -7.904 28.086 21.512 1.00 50.03 90 ASN A C 1
ATOM 721 O O . ASN A 1 90 ? -6.845 28.620 21.866 1.00 50.03 90 ASN A O 1
ATOM 725 N N . PRO A 1 91 ? -7.980 26.753 21.323 1.00 49.69 91 PRO A N 1
ATOM 726 C CA . PRO A 1 91 ? -6.859 25.842 21.594 1.00 49.69 91 PRO A CA 1
ATOM 727 C C . PRO A 1 91 ? -5.635 26.104 20.699 1.00 49.69 91 PRO A C 1
ATOM 729 O O . PRO A 1 91 ? -4.560 25.558 20.933 1.00 49.69 91 PRO A O 1
ATOM 732 N N . TYR A 1 92 ? -5.762 26.997 19.715 1.00 51.53 92 TYR A N 1
ATOM 733 C CA . TYR A 1 92 ? -4.669 27.469 18.873 1.00 51.53 92 TYR A CA 1
ATOM 734 C C . TYR A 1 92 ? -3.731 28.490 19.542 1.00 51.53 92 TYR A C 1
ATOM 736 O O . TYR A 1 92 ? -2.635 28.708 19.030 1.00 51.53 92 TYR A O 1
ATOM 744 N N . LEU A 1 93 ? -4.106 29.103 20.673 1.00 54.56 93 LEU A N 1
ATOM 745 C CA . LEU A 1 93 ? -3.311 30.180 21.291 1.00 54.56 93 LEU A CA 1
ATOM 746 C C . LEU A 1 93 ? -2.454 29.7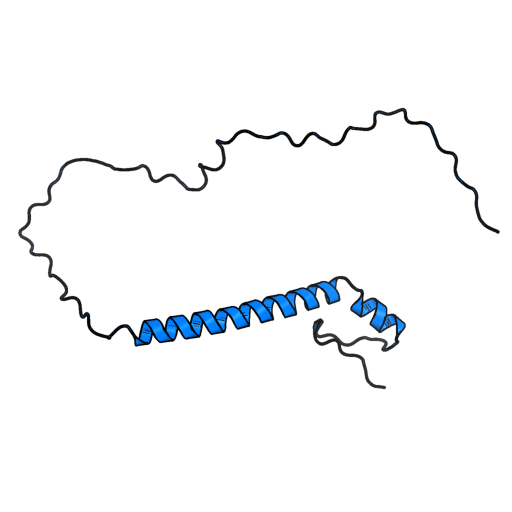41 22.490 1.00 54.56 93 LEU A C 1
ATOM 748 O O . LEU A 1 93 ? -1.529 30.459 22.862 1.00 54.56 93 LEU A O 1
ATOM 752 N N . LEU A 1 94 ? -2.654 28.538 23.043 1.00 50.53 94 LEU A N 1
ATOM 753 C CA . LEU A 1 94 ? -1.798 28.005 24.122 1.00 50.53 94 LEU A CA 1
ATOM 754 C C . LEU A 1 94 ? -0.462 27.426 23.607 1.00 50.53 94 LEU A C 1
ATOM 756 O O . LEU A 1 94 ? 0.320 26.858 24.362 1.00 50.53 94 LEU A O 1
ATOM 760 N N . ARG A 1 95 ? -0.162 27.599 22.315 1.00 51.66 95 ARG A N 1
ATOM 761 C CA . ARG A 1 95 ? 1.102 27.188 21.685 1.00 51.66 95 ARG A CA 1
ATOM 762 C C . ARG A 1 95 ? 1.922 28.381 21.183 1.00 51.66 95 ARG A C 1
ATOM 764 O O . ARG A 1 95 ? 2.604 28.270 20.173 1.00 51.66 95 ARG A O 1
ATOM 771 N N . GLN A 1 96 ? 1.834 29.542 21.830 1.00 48.53 96 GLN A N 1
ATOM 772 C CA . GLN A 1 96 ? 2.700 30.687 21.490 1.00 48.53 96 GLN A CA 1
ATOM 773 C C . GLN A 1 96 ? 3.373 31.351 22.703 1.00 48.53 96 GLN A C 1
ATOM 775 O O . GLN A 1 96 ? 3.985 32.401 22.559 1.00 48.53 96 GLN A O 1
ATOM 780 N N . GLY A 1 97 ? 3.316 30.731 23.888 1.00 53.03 97 GLY A N 1
ATOM 781 C CA . GLY A 1 97 ? 3.826 31.333 25.129 1.00 53.03 97 GLY A CA 1
ATOM 782 C C . GLY A 1 97 ? 5.028 30.655 25.792 1.00 53.03 97 GLY A C 1
ATOM 783 O O . GLY A 1 97 ? 5.486 31.155 26.814 1.00 53.03 97 GLY A O 1
ATOM 784 N N . LEU A 1 98 ? 5.549 29.543 25.264 1.00 47.75 98 LEU A N 1
ATOM 785 C CA . LEU A 1 98 ? 6.714 28.878 25.855 1.00 47.75 98 LEU A CA 1
ATOM 786 C C . LEU A 1 98 ? 7.955 29.122 25.004 1.00 47.75 98 LEU A C 1
ATOM 788 O O . LEU A 1 98 ? 8.055 28.704 23.853 1.00 47.75 98 LEU A O 1
ATOM 792 N N . GLN A 1 99 ? 8.857 29.875 25.623 1.00 49.69 99 GLN A N 1
ATOM 793 C CA . GLN A 1 99 ? 10.175 30.254 25.155 1.00 49.69 99 GLN A CA 1
ATOM 794 C C . GLN A 1 99 ? 10.957 29.071 24.574 1.00 49.69 99 GLN A C 1
ATOM 796 O O . GLN A 1 99 ? 10.962 27.958 25.094 1.00 49.69 99 GLN A O 1
ATOM 801 N N . GLN A 1 100 ? 11.624 29.398 23.473 1.00 53.53 100 GLN A N 1
ATOM 802 C CA . GLN A 1 100 ? 12.609 28.629 22.725 1.00 53.53 100 GLN A CA 1
ATOM 803 C C . GLN A 1 100 ? 13.619 27.906 23.634 1.00 53.53 100 GLN A C 1
ATOM 805 O O . GLN A 1 100 ? 14.078 28.477 24.622 1.00 53.53 100 GLN A O 1
ATOM 810 N N . PRO A 1 101 ? 14.154 26.770 23.174 1.00 44.38 101 PRO A N 1
ATOM 811 C CA . PRO A 1 101 ? 15.599 26.665 23.070 1.00 44.38 101 PRO A CA 1
ATOM 812 C C . PRO A 1 101 ? 15.976 26.758 21.594 1.00 44.38 101 PRO A C 1
ATOM 814 O O . PRO A 1 101 ? 15.603 25.922 20.773 1.00 44.38 101 PRO A O 1
ATOM 817 N N . MET A 1 102 ? 16.694 27.834 21.279 1.00 50.03 102 MET A N 1
ATOM 818 C CA . MET A 1 102 ? 17.397 28.053 20.022 1.00 50.03 102 MET A CA 1
ATOM 819 C C . MET A 1 102 ? 18.048 26.748 19.550 1.00 50.03 102 MET A C 1
ATOM 821 O O . MET A 1 102 ? 18.997 26.272 20.173 1.00 50.03 102 MET A O 1
ATOM 825 N N . TYR A 1 103 ? 17.587 26.186 18.433 1.00 52.97 103 TYR A N 1
ATOM 826 C CA . TYR A 1 103 ? 18.454 25.304 17.663 1.00 52.97 103 TYR A CA 1
ATOM 827 C C . TYR A 1 103 ? 19.587 26.183 17.143 1.00 52.97 103 TYR A C 1
ATOM 829 O O . TYR A 1 103 ? 19.391 27.005 16.248 1.00 52.97 103 TYR A O 1
ATOM 837 N N . ALA A 1 104 ? 20.755 26.056 17.768 1.00 57.81 104 ALA A N 1
ATOM 838 C CA . ALA A 1 104 ? 21.976 26.645 17.260 1.00 57.81 104 ALA A CA 1
ATOM 839 C C . ALA A 1 104 ? 22.136 26.217 15.789 1.00 57.81 104 ALA A C 1
ATOM 841 O O . ALA A 1 104 ? 22.035 25.018 15.498 1.00 57.81 104 ALA A O 1
ATOM 842 N N . PRO A 1 105 ? 22.348 27.152 14.847 1.00 62.50 105 PRO A N 1
ATOM 843 C CA . PRO A 1 105 ? 22.718 26.772 13.496 1.00 62.50 105 PRO A CA 1
ATOM 844 C C . PRO A 1 105 ? 24.028 25.971 13.570 1.00 62.50 105 PRO A C 1
ATOM 846 O O . PRO A 1 105 ? 24.894 26.301 14.388 1.00 62.50 105 PRO A O 1
ATOM 849 N N . PRO A 1 106 ? 24.198 24.915 12.754 1.00 62.28 106 PRO A N 1
ATOM 850 C CA . PRO A 1 106 ? 25.484 24.236 12.663 1.00 62.28 106 PRO A CA 1
ATOM 851 C C . PRO A 1 106 ? 26.555 25.286 12.343 1.00 62.28 106 PRO A C 1
ATOM 853 O O . PRO A 1 106 ? 26.271 26.201 11.562 1.00 62.28 106 PRO A O 1
ATOM 856 N N . PRO A 1 107 ? 27.754 25.209 12.948 1.00 55.78 107 PRO A N 1
ATOM 857 C CA . PRO A 1 107 ? 28.784 26.205 12.723 1.00 55.78 107 PRO A CA 1
ATOM 858 C C . PRO A 1 107 ? 29.036 26.310 11.223 1.00 55.78 107 PRO A C 1
ATOM 860 O O . PRO A 1 107 ? 29.454 25.357 10.564 1.00 55.78 107 PRO A O 1
ATOM 863 N N . THR A 1 108 ? 28.733 27.487 10.688 1.00 57.12 108 THR A N 1
ATOM 864 C CA . THR A 1 108 ? 29.144 27.907 9.362 1.00 57.12 108 THR A CA 1
ATOM 865 C C . THR A 1 108 ? 30.659 27.797 9.326 1.00 57.12 108 THR A C 1
ATOM 867 O O . THR A 1 108 ? 31.353 28.564 9.999 1.00 57.12 108 THR A O 1
ATOM 870 N N . LEU A 1 109 ? 31.175 26.818 8.585 1.00 50.84 109 LEU A N 1
ATOM 871 C CA . LEU A 1 109 ? 32.591 26.758 8.268 1.00 50.84 109 LEU A CA 1
ATOM 872 C C . LEU A 1 109 ? 32.899 28.034 7.478 1.00 50.84 109 LEU A C 1
ATOM 874 O O . LEU A 1 109 ? 32.452 28.198 6.342 1.00 50.84 109 LEU A O 1
ATOM 878 N N . GLY A 1 110 ? 33.581 28.974 8.128 1.00 50.44 110 GLY A N 1
ATOM 879 C CA . GLY A 1 110 ? 34.051 30.190 7.487 1.00 50.44 110 GLY A CA 1
ATOM 880 C C . GLY A 1 110 ? 34.933 29.862 6.274 1.00 50.44 110 GLY A C 1
ATOM 881 O O . GLY A 1 110 ? 35.514 28.774 6.190 1.00 50.44 110 GLY A O 1
ATOM 882 N N . PRO A 1 111 ? 35.047 30.790 5.316 1.00 50.78 111 PRO A N 1
ATOM 883 C CA . PRO A 1 111 ? 35.871 30.602 4.131 1.00 50.78 111 PRO A CA 1
ATOM 884 C C . PRO A 1 111 ? 37.352 30.583 4.538 1.00 50.78 111 PRO A C 1
ATOM 886 O O . PRO A 1 111 ? 37.948 31.633 4.756 1.00 50.78 111 PRO A O 1
ATOM 889 N N . GLY A 1 112 ? 37.948 29.393 4.679 1.00 55.72 112 GLY A N 1
ATOM 890 C CA . GLY A 1 112 ? 39.369 29.305 5.045 1.00 55.72 112 GLY A CA 1
ATOM 891 C C . GLY A 1 112 ? 39.948 27.944 5.447 1.00 55.72 112 GLY A C 1
ATOM 892 O O . GLY A 1 112 ? 41.015 27.920 6.050 1.00 55.72 112 GLY A O 1
ATOM 893 N N . GLY A 1 113 ? 39.299 26.815 5.145 1.00 51.22 113 GLY A N 1
ATOM 894 C CA . GLY A 1 113 ? 39.843 25.478 5.442 1.00 51.22 113 GLY A CA 1
ATOM 895 C C . GLY A 1 113 ? 40.816 24.963 4.359 1.00 51.22 113 GLY A C 1
ATOM 896 O O . GLY A 1 113 ? 40.506 25.126 3.176 1.00 51.22 113 GLY A O 1
ATOM 897 N N . PRO A 1 114 ? 41.966 24.341 4.705 1.00 51.31 114 PRO A N 1
ATOM 898 C CA . PRO A 1 114 ? 42.996 23.932 3.747 1.00 51.31 114 PRO A CA 1
ATOM 899 C C . PRO A 1 114 ? 42.500 22.984 2.648 1.00 51.31 114 PRO A C 1
ATOM 901 O O . PRO A 1 114 ? 41.855 21.968 2.897 1.00 51.31 114 PRO A O 1
ATOM 904 N N . ARG A 1 115 ? 42.867 23.333 1.414 1.00 58.91 115 ARG A N 1
ATOM 905 C CA . ARG A 1 115 ? 42.656 22.568 0.183 1.00 58.91 115 ARG A CA 1
ATOM 906 C C . ARG A 1 115 ? 43.326 21.195 0.288 1.00 58.91 115 ARG A C 1
ATOM 908 O O . ARG A 1 115 ? 44.550 21.122 0.319 1.00 58.91 115 ARG A O 1
ATOM 915 N N . MET A 1 116 ? 42.540 20.121 0.274 1.00 60.12 116 MET A N 1
ATOM 916 C CA . MET A 1 116 ? 43.062 18.777 0.011 1.00 60.12 116 MET A CA 1
ATOM 917 C C . MET A 1 116 ? 43.133 18.571 -1.512 1.00 60.12 116 MET A C 1
ATOM 919 O O . MET A 1 116 ? 42.111 18.738 -2.185 1.00 60.12 116 MET A O 1
ATOM 923 N N . PRO A 1 117 ? 44.315 18.274 -2.081 1.00 66.06 117 PRO A N 1
ATOM 924 C CA . PRO A 1 117 ? 44.482 18.075 -3.517 1.00 66.06 117 PRO A CA 1
ATOM 925 C C . PRO A 1 117 ? 43.848 16.753 -3.996 1.00 66.06 117 PRO A C 1
ATOM 927 O O . PRO A 1 117 ? 43.745 15.799 -3.221 1.00 66.06 117 PRO A O 1
ATOM 930 N N . PRO A 1 118 ? 43.418 16.686 -5.269 1.00 65.94 118 PRO A N 1
ATOM 931 C CA . PRO A 1 118 ? 42.725 15.530 -5.830 1.00 65.94 118 PRO A CA 1
ATOM 932 C C . PRO A 1 118 ? 43.661 14.321 -5.957 1.00 65.94 118 PRO A C 1
ATOM 934 O O . PRO A 1 118 ? 44.714 14.409 -6.590 1.00 65.94 118 PRO A O 1
ATOM 937 N N . MET A 1 119 ? 43.257 13.176 -5.398 1.00 68.12 119 MET A N 1
ATOM 938 C CA . MET A 1 119 ? 43.834 11.888 -5.791 1.00 68.12 119 MET A CA 1
ATOM 939 C C . MET A 1 119 ? 43.472 11.617 -7.256 1.00 68.12 119 MET A C 1
ATOM 941 O O . MET A 1 119 ? 42.306 11.704 -7.642 1.00 68.12 119 MET A O 1
ATOM 945 N N . GLY A 1 120 ? 44.505 11.370 -8.060 1.00 65.94 120 GLY A N 1
ATOM 946 C CA . GLY A 1 120 ? 44.443 11.232 -9.512 1.00 65.94 120 GLY A CA 1
ATOM 947 C C . GLY A 1 120 ? 43.780 9.942 -10.031 1.00 65.94 120 GLY A C 1
ATOM 948 O O . GLY A 1 120 ? 43.343 9.103 -9.244 1.00 65.94 120 GLY A O 1
ATOM 949 N N . PRO A 1 121 ? 43.679 9.815 -11.368 1.00 61.72 121 PRO A N 1
ATOM 950 C CA . PRO A 1 121 ? 42.819 8.857 -12.073 1.00 61.72 121 PRO A CA 1
ATOM 951 C C . PRO A 1 121 ? 43.483 7.463 -12.275 1.00 61.72 121 PRO A C 1
ATOM 953 O O . PRO A 1 121 ? 44.628 7.277 -11.862 1.00 61.72 121 PRO A O 1
ATOM 956 N N . PRO A 1 122 ? 42.760 6.469 -12.844 1.00 65.94 122 PRO A N 1
ATOM 957 C CA . PRO A 1 122 ? 42.960 5.038 -12.601 1.00 65.94 122 PRO A CA 1
ATOM 958 C C . PRO A 1 122 ? 44.025 4.386 -13.497 1.00 65.94 122 PRO A C 1
ATOM 960 O O . PRO A 1 122 ? 44.385 4.926 -14.543 1.00 65.94 122 PRO A O 1
ATOM 963 N N . MET A 1 123 ? 44.450 3.185 -13.092 1.00 55.56 123 MET A N 1
ATOM 964 C CA . MET A 1 123 ? 45.140 2.179 -13.912 1.00 55.56 123 MET A CA 1
ATOM 965 C C . MET A 1 123 ? 44.235 0.958 -14.055 1.00 55.56 123 MET A C 1
ATOM 967 O O . MET A 1 123 ? 43.560 0.631 -13.049 1.00 55.56 123 MET A O 1
#

pLDDT: mean 72.38, std 19.51, range [41.03, 98.06]

Organism: NCBI:txid96644

Foldseek 3Di:
DDFDADPLQRDTDPDDDPVSVVCVCVDPSNVVSVVVVVVVVVVVVVVVVVVVVVVVVVVVDPPDDPPPPPDPDPPDDDPPDDDDPDPDDPPVPVPPPDDDDDPDDDPDPPPDDDDDDDDDDDD

Sequence (123 aa):
MPKYYCDYCDTFLTHDSPSVRKTHNQGRKHKENVREFYQKWMEQEA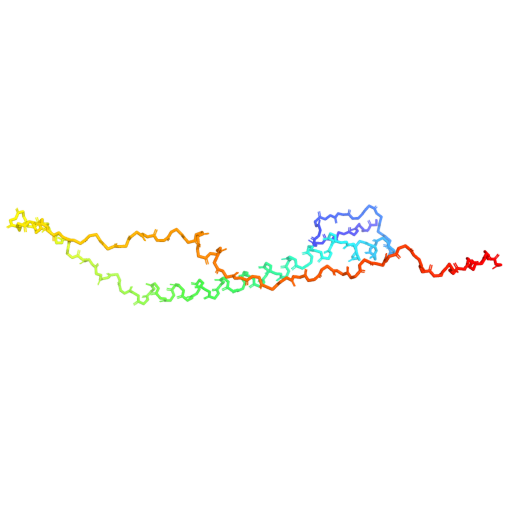QKLVDATAKAFAAQRPAAMGQPVMRPNPYMPSPMGGYRPGVGLNPYLLRQGLQQPMYAPPPTLGPGGPRMPPMGPPM

Secondary structure (DSSP, 8-state):
-PPPEETTTTEE-SS--HHHHHHHHHSHHHHHHHHHHHHHHHHHHHHHHHHHHHHHHHHHS-S----------TTPPP------------TTSTTSSS-----PPP----S----PPPP----